Protein AF-A0A252E586-F1 (afdb_monomer_lite)

Radius of gyration: 19.66 Å; chains: 1; bounding box: 30×22×59 Å

Foldseek 3Di:
DDDDDDPDDDPVVVVCVVVVVVVVVCVVPDPPDDDPVVVQVVQQVVCVVVPHGGDPDDDDDDPPVVVVVVVPPD

Structure (mmCIF, N/CA/C/O backbone):
data_AF-A0A252E586-F1
#
_entry.id   AF-A0A252E586-F1
#
loop_
_atom_site.group_PDB
_atom_site.id
_atom_site.type_symbol
_atom_site.label_atom_id
_atom_site.label_alt_id
_atom_site.label_comp_id
_atom_site.label_asym_id
_atom_site.label_entity_id
_atom_site.label_seq_id
_atom_site.pdbx_PDB_ins_code
_atom_site.Cartn_x
_atom_site.Cartn_y
_atom_site.Cartn_z
_atom_site.occupancy
_atom_site.B_iso_or_equiv
_atom_site.auth_seq_id
_atom_site.auth_comp_id
_atom_site.auth_asym_id
_atom_site.auth_atom_id
_atom_site.pdbx_PDB_model_num
ATOM 1 N N . MET A 1 1 ? -14.784 2.124 -15.644 1.00 44.78 1 MET A N 1
ATOM 2 C CA . MET A 1 1 ? -14.121 1.719 -16.904 1.00 44.78 1 MET A CA 1
ATOM 3 C C . MET A 1 1 ? -13.538 0.340 -16.662 1.00 44.78 1 MET A C 1
ATOM 5 O O . MET A 1 1 ? -12.749 0.215 -15.738 1.00 44.78 1 MET A O 1
ATOM 9 N N . ALA A 1 2 ? -13.978 -0.697 -17.373 1.00 57.81 2 ALA A N 1
ATOM 10 C CA . ALA A 1 2 ? -13.407 -2.031 -17.194 1.00 57.81 2 ALA A CA 1
ATOM 11 C C . ALA A 1 2 ? -11.963 -2.034 -17.728 1.00 57.81 2 ALA A C 1
ATOM 13 O O . ALA A 1 2 ? -11.754 -1.722 -18.900 1.00 57.81 2 ALA A O 1
ATOM 14 N N . GLN A 1 3 ? -10.973 -2.334 -16.880 1.00 67.69 3 GLN A N 1
ATOM 15 C CA . GLN A 1 3 ? -9.597 -2.545 -17.334 1.00 67.69 3 GLN A CA 1
ATOM 16 C C . GLN A 1 3 ? -9.570 -3.729 -18.312 1.00 67.69 3 GLN A C 1
ATOM 18 O O . GLN A 1 3 ? -10.021 -4.826 -17.984 1.00 67.69 3 GLN A O 1
ATOM 23 N N . ALA A 1 4 ? -9.035 -3.513 -19.514 1.00 78.25 4 ALA A N 1
ATOM 24 C CA . ALA A 1 4 ? -8.800 -4.593 -20.461 1.00 78.25 4 ALA A CA 1
ATOM 25 C C . ALA A 1 4 ? -7.699 -5.525 -19.929 1.00 78.25 4 ALA A C 1
ATOM 27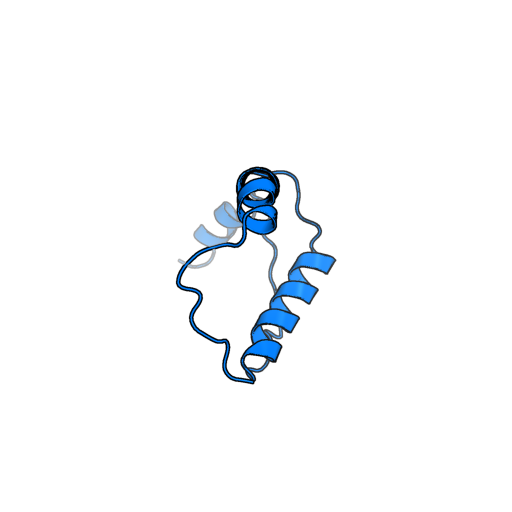 O O . ALA A 1 4 ? -6.668 -5.068 -19.436 1.00 78.25 4 ALA A O 1
ATOM 28 N N . HIS A 1 5 ? -7.911 -6.836 -20.041 1.00 83.19 5 HIS A N 1
ATOM 29 C CA . HIS A 1 5 ? -6.934 -7.836 -19.620 1.00 83.19 5 HIS A CA 1
ATOM 30 C C . HIS A 1 5 ? -5.687 -7.788 -20.520 1.00 83.19 5 HIS A C 1
ATOM 32 O O . HIS A 1 5 ? -5.748 -8.130 -21.705 1.00 83.19 5 HIS A O 1
ATOM 38 N N . ILE A 1 6 ? -4.546 -7.389 -19.956 1.00 87.94 6 ILE A N 1
ATOM 39 C CA . ILE A 1 6 ? -3.270 -7.292 -20.672 1.00 87.94 6 ILE A CA 1
ATOM 40 C C . ILE A 1 6 ? -2.700 -8.703 -20.869 1.00 87.94 6 ILE A C 1
ATOM 42 O O . ILE A 1 6 ? -2.452 -9.419 -19.904 1.00 87.94 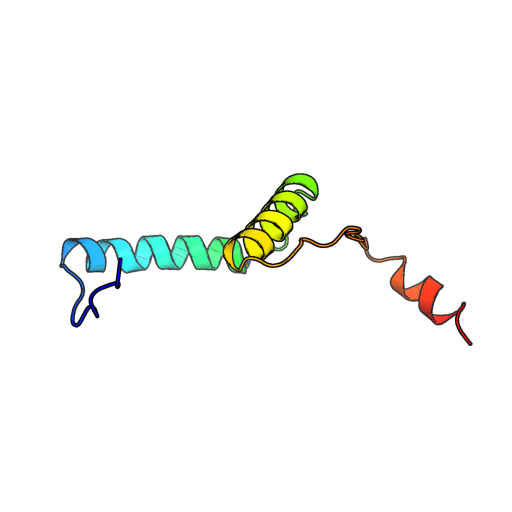6 ILE A O 1
ATOM 46 N N . LYS A 1 7 ? -2.499 -9.120 -22.126 1.00 90.62 7 LYS A N 1
ATOM 47 C CA . LYS A 1 7 ? -1.906 -10.433 -22.460 1.00 90.62 7 LYS A CA 1
ATOM 48 C C . LYS A 1 7 ? -0.379 -10.409 -22.545 1.00 90.62 7 LYS A C 1
ATOM 50 O O . LYS A 1 7 ? 0.254 -11.439 -22.344 1.00 90.62 7 LYS A O 1
ATOM 55 N N . LYS A 1 8 ? 0.198 -9.258 -22.893 1.00 91.94 8 LYS A N 1
ATOM 56 C CA . LYS A 1 8 ? 1.641 -9.042 -23.006 1.00 91.94 8 LYS A CA 1
ATOM 57 C C . LYS A 1 8 ? 1.948 -7.569 -22.752 1.00 91.94 8 LYS A C 1
ATOM 59 O O . LYS A 1 8 ? 1.151 -6.715 -23.138 1.00 91.94 8 LYS A O 1
ATOM 64 N N . LEU A 1 9 ? 3.077 -7.303 -22.106 1.00 92.31 9 LEU A N 1
ATOM 65 C CA . LEU A 1 9 ? 3.591 -5.952 -21.916 1.00 92.31 9 LEU A CA 1
ATOM 66 C C . LEU A 1 9 ? 4.124 -5.390 -23.241 1.00 92.31 9 LEU A C 1
ATOM 68 O O . LEU A 1 9 ? 4.560 -6.141 -24.117 1.00 92.31 9 LEU A O 1
ATOM 72 N N . THR A 1 10 ? 4.069 -4.069 -23.405 1.00 94.19 10 THR A N 1
ATOM 73 C CA . THR A 1 10 ? 4.764 -3.413 -24.521 1.00 94.19 10 THR A CA 1
ATOM 74 C C . THR A 1 10 ? 6.276 -3.404 -24.261 1.00 94.19 10 THR A C 1
ATOM 76 O O . THR A 1 10 ? 6.684 -3.464 -23.098 1.00 94.19 10 THR A O 1
ATOM 79 N N . PRO A 1 11 ? 7.129 -3.302 -25.296 1.00 95.56 11 PRO A N 1
ATOM 80 C CA . PRO A 1 11 ? 8.578 -3.212 -25.104 1.00 95.56 11 PRO A CA 1
ATOM 81 C C . PRO A 1 11 ? 8.986 -2.083 -24.147 1.00 95.56 11 PRO A C 1
ATOM 83 O O . PRO A 1 11 ? 9.882 -2.250 -23.325 1.00 95.56 11 PRO A O 1
ATOM 86 N N . GLU A 1 12 ? 8.286 -0.949 -24.194 1.00 95.06 12 GLU A N 1
ATOM 87 C CA . GLU A 1 12 ? 8.526 0.189 -23.304 1.00 95.06 12 GLU A CA 1
ATOM 88 C C . GLU A 1 12 ? 8.184 -0.155 -21.847 1.00 95.06 12 GLU A C 1
ATOM 90 O O . GLU A 1 12 ? 8.919 0.208 -20.932 1.00 95.06 12 GLU A O 1
ATOM 95 N N . GLN A 1 13 ? 7.095 -0.897 -21.619 1.00 94.56 13 GLN A N 1
ATOM 96 C CA . GLN A 1 13 ? 6.717 -1.375 -20.288 1.00 94.56 13 GLN A CA 1
ATOM 97 C C . GLN A 1 13 ? 7.710 -2.414 -19.757 1.00 94.56 13 GLN A C 1
ATOM 99 O O . GLN A 1 13 ? 8.075 -2.349 -18.588 1.00 94.56 13 GLN A O 1
ATOM 104 N N . GLU A 1 14 ? 8.179 -3.343 -20.596 1.00 95.38 14 GLU A N 1
ATOM 105 C CA . GLU A 1 14 ? 9.179 -4.353 -20.216 1.00 95.38 14 GLU A CA 1
ATOM 106 C C . GLU A 1 14 ? 10.491 -3.706 -19.750 1.00 95.38 14 GLU A C 1
ATOM 108 O O . GLU A 1 14 ? 11.071 -4.142 -18.756 1.00 95.38 14 GLU A O 1
ATOM 113 N N . VAL A 1 15 ? 10.920 -2.624 -20.407 1.00 96.88 15 VAL A N 1
ATOM 114 C CA . VAL A 1 15 ? 12.096 -1.839 -19.995 1.00 96.88 15 VAL A CA 1
ATOM 115 C C . VAL A 1 15 ? 11.876 -1.145 -18.644 1.00 96.88 15 VAL A C 1
ATOM 117 O O . VAL A 1 15 ? 12.810 -1.043 -17.849 1.00 96.88 15 VAL A O 1
ATOM 120 N N . LEU A 1 16 ? 10.650 -0.700 -18.350 1.00 96.50 16 LEU A N 1
ATOM 121 C CA . LEU A 1 16 ? 10.304 -0.063 -17.072 1.00 96.50 16 LEU A CA 1
ATOM 122 C C . LEU A 1 16 ? 10.122 -1.060 -15.922 1.00 96.50 16 LEU A C 1
ATOM 124 O O . LEU A 1 16 ? 10.331 -0.691 -14.765 1.00 96.50 16 LEU A O 1
ATOM 128 N N . MET A 1 17 ? 9.761 -2.313 -16.211 1.00 95.75 17 MET A N 1
ATOM 129 C CA . MET A 1 17 ? 9.500 -3.329 -15.188 1.00 95.75 17 MET A CA 1
ATOM 130 C C . MET A 1 17 ? 10.601 -3.475 -14.131 1.00 95.75 17 MET A C 1
ATOM 132 O O . MET A 1 17 ? 10.253 -3.467 -12.950 1.00 95.75 17 MET A O 1
ATOM 136 N N . PRO A 1 18 ? 11.899 -3.609 -14.475 1.00 96.81 18 PRO A N 1
ATOM 137 C CA . PRO A 1 18 ? 12.938 -3.718 -13.455 1.00 96.81 18 PRO A CA 1
ATOM 138 C C . PRO A 1 18 ? 13.046 -2.454 -12.593 1.00 96.81 18 PRO A C 1
ATOM 140 O O . PRO A 1 18 ? 13.220 -2.572 -11.387 1.00 96.81 18 PRO A O 1
ATOM 143 N N . ILE A 1 19 ? 12.869 -1.266 -13.179 1.00 97.25 19 ILE A N 1
ATOM 144 C CA . ILE A 1 19 ? 12.982 0.017 -12.469 1.00 97.25 19 ILE A CA 1
ATOM 145 C C . ILE A 1 19 ? 11.876 0.141 -11.421 1.00 97.25 19 ILE A C 1
ATOM 147 O O . ILE A 1 19 ? 12.150 0.386 -10.248 1.00 97.25 19 ILE A O 1
ATOM 151 N N . ILE A 1 20 ? 10.630 -0.093 -11.839 1.00 96.62 20 ILE A N 1
ATOM 152 C CA . ILE A 1 20 ? 9.469 -0.037 -10.948 1.00 96.62 20 ILE A CA 1
ATOM 153 C C . ILE A 1 20 ? 9.584 -1.131 -9.884 1.00 96.62 20 ILE A C 1
ATOM 155 O O . ILE A 1 20 ? 9.378 -0.872 -8.704 1.00 96.62 20 ILE A O 1
ATOM 159 N N . ARG A 1 21 ? 9.958 -2.358 -10.264 1.00 96.88 21 ARG A N 1
ATOM 160 C CA . ARG A 1 21 ? 10.152 -3.449 -9.300 1.00 96.88 21 ARG A CA 1
ATOM 161 C C . ARG A 1 21 ? 11.146 -3.055 -8.209 1.00 96.88 21 ARG A C 1
ATOM 163 O O . ARG A 1 21 ? 10.860 -3.269 -7.034 1.00 96.88 21 ARG A O 1
ATOM 170 N N . ASP A 1 22 ? 12.294 -2.505 -8.589 1.00 97.69 22 ASP A N 1
ATOM 171 C CA . ASP A 1 22 ? 13.359 -2.165 -7.645 1.00 97.69 22 ASP A CA 1
ATOM 172 C C . ASP A 1 22 ? 12.950 -0.994 -6.734 1.00 97.69 22 ASP A C 1
ATOM 174 O O . ASP A 1 22 ? 13.252 -1.008 -5.540 1.00 97.69 22 ASP A O 1
ATOM 178 N N . GLU A 1 23 ? 12.187 -0.027 -7.255 1.00 97.25 23 GLU A N 1
ATOM 179 C CA . GLU A 1 23 ? 11.573 1.044 -6.460 1.00 97.25 23 GLU A CA 1
ATOM 180 C C . GLU A 1 23 ? 10.612 0.488 -5.401 1.00 97.25 23 GLU A C 1
ATOM 182 O O . GLU A 1 23 ? 10.737 0.796 -4.214 1.00 97.25 23 GLU A O 1
ATOM 187 N N . TRP A 1 24 ? 9.684 -0.379 -5.807 1.00 96.69 24 TRP A N 1
ATOM 188 C CA . TRP A 1 24 ? 8.707 -0.971 -4.895 1.00 96.69 24 TRP A CA 1
ATOM 189 C C . TRP A 1 24 ? 9.362 -1.895 -3.866 1.00 96.69 24 TRP A C 1
ATOM 191 O O . TRP A 1 24 ? 8.966 -1.885 -2.702 1.00 96.69 24 TRP A O 1
ATOM 201 N N . LEU A 1 25 ? 10.392 -2.651 -4.263 1.00 97.50 25 LEU A N 1
ATOM 202 C CA . LEU A 1 25 ? 11.197 -3.456 -3.341 1.00 97.50 25 LEU A CA 1
ATOM 203 C C . LEU A 1 25 ? 11.871 -2.583 -2.285 1.00 97.50 25 LEU A C 1
ATOM 205 O O . LEU A 1 25 ? 11.823 -2.914 -1.104 1.00 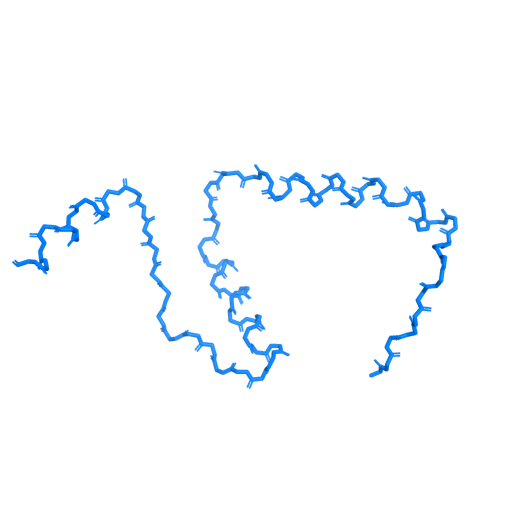97.50 25 LEU A O 1
ATOM 209 N N . LYS A 1 26 ? 12.469 -1.459 -2.692 1.00 96.88 26 LYS A N 1
ATOM 210 C CA . LYS A 1 26 ? 13.106 -0.524 -1.763 1.00 96.88 26 LYS A CA 1
ATOM 211 C C . LYS A 1 26 ? 12.111 0.017 -0.737 1.00 96.88 26 LYS A C 1
ATOM 213 O O . LYS A 1 26 ? 12.445 0.062 0.438 1.00 96.88 26 LYS A O 1
ATOM 218 N N . ILE A 1 27 ? 10.909 0.394 -1.173 1.00 93.88 27 ILE A N 1
ATOM 219 C CA . ILE A 1 27 ? 9.853 0.900 -0.283 1.00 93.88 27 ILE A CA 1
ATOM 220 C C . ILE A 1 27 ? 9.372 -0.201 0.671 1.00 93.88 27 ILE A C 1
ATOM 222 O O . ILE A 1 27 ? 9.257 0.033 1.868 1.00 93.88 27 ILE A O 1
ATOM 226 N N . ALA A 1 28 ? 9.116 -1.410 0.164 1.00 92.12 28 ALA A N 1
ATOM 227 C CA . ALA A 1 28 ? 8.599 -2.517 0.970 1.00 92.12 28 ALA A CA 1
ATOM 228 C C . ALA A 1 28 ? 9.595 -3.017 2.031 1.00 92.12 28 ALA A C 1
ATOM 230 O O . ALA A 1 28 ? 9.184 -3.581 3.043 1.00 92.12 28 ALA A O 1
ATOM 231 N N . LEU A 1 29 ? 10.895 -2.834 1.784 1.00 96.00 29 LEU A N 1
ATOM 232 C CA . LEU A 1 29 ? 11.974 -3.220 2.693 1.00 96.00 29 LEU A CA 1
ATOM 233 C C . LEU A 1 29 ? 12.455 -2.066 3.591 1.00 96.00 29 LEU A C 1
ATOM 235 O O . LEU A 1 29 ? 13.363 -2.274 4.394 1.00 96.00 29 LEU A O 1
ATOM 239 N N . ASP A 1 30 ? 11.884 -0.865 3.472 1.00 94.75 30 ASP A N 1
ATOM 240 C CA . ASP A 1 30 ? 12.247 0.276 4.312 1.00 94.75 30 ASP A CA 1
ATOM 241 C C . ASP A 1 30 ? 11.668 0.118 5.729 1.00 94.75 30 ASP A C 1
ATOM 243 O O . ASP A 1 30 ? 10.456 0.039 5.924 1.00 94.75 30 ASP A O 1
ATOM 247 N N . THR A 1 31 ? 12.546 0.073 6.733 1.00 92.25 31 THR A N 1
ATOM 248 C CA . THR A 1 31 ? 12.179 -0.006 8.157 1.00 92.25 31 THR A CA 1
ATOM 249 C C . THR A 1 31 ? 12.487 1.287 8.913 1.00 92.25 31 THR A C 1
ATOM 251 O O . THR A 1 31 ? 12.596 1.280 10.141 1.00 92.25 31 THR A O 1
ATOM 254 N N . SER A 1 32 ? 12.706 2.393 8.202 1.00 91.75 32 SER A N 1
ATOM 255 C CA . SER A 1 32 ? 12.896 3.705 8.809 1.00 91.75 32 SER A CA 1
ATOM 256 C C . SER A 1 32 ? 11.605 4.206 9.482 1.00 91.75 32 SER A C 1
ATOM 258 O O . SER A 1 32 ? 10.507 3.716 9.191 1.00 91.75 32 SER A O 1
ATOM 260 N N . PRO A 1 33 ? 11.700 5.159 10.430 1.00 91.31 33 PRO A N 1
ATOM 261 C CA . PRO A 1 33 ? 10.519 5.712 11.082 1.00 91.31 33 PRO A CA 1
ATOM 262 C C . PRO A 1 33 ? 9.507 6.258 10.066 1.00 91.31 33 PRO A C 1
ATOM 264 O O . PRO A 1 33 ? 9.828 7.105 9.235 1.00 91.31 33 PRO A O 1
ATOM 267 N N . THR A 1 34 ? 8.265 5.782 10.157 1.00 90.94 34 THR A N 1
ATOM 268 C CA . THR A 1 34 ? 7.173 6.202 9.272 1.00 90.94 34 THR A CA 1
ATOM 269 C C . THR A 1 34 ? 6.676 7.609 9.612 1.00 90.94 34 THR A C 1
ATOM 271 O O . THR A 1 34 ? 6.560 7.987 10.779 1.00 90.94 34 THR A O 1
ATOM 274 N N . ASP A 1 35 ? 6.297 8.369 8.583 1.00 94.00 35 ASP A N 1
ATOM 275 C CA . ASP A 1 35 ? 5.542 9.614 8.730 1.00 94.00 35 ASP A CA 1
ATOM 276 C C . ASP A 1 35 ? 4.093 9.298 9.140 1.00 94.00 35 ASP A C 1
ATOM 278 O O . ASP A 1 35 ? 3.266 8.885 8.320 1.00 94.00 35 ASP A O 1
ATOM 282 N N . LYS A 1 36 ? 3.803 9.473 10.436 1.00 92.38 36 LYS A N 1
ATOM 283 C CA . LYS A 1 36 ? 2.514 9.112 11.043 1.00 92.38 36 LYS A CA 1
ATOM 284 C C . LYS A 1 36 ? 1.334 9.826 10.364 1.00 92.38 36 LYS A C 1
ATOM 286 O O . LYS A 1 36 ? 0.320 9.193 10.091 1.00 92.38 36 LYS A O 1
ATOM 291 N N . GLN A 1 37 ? 1.480 11.104 10.005 1.00 94.50 37 GLN A N 1
ATOM 292 C CA . GLN A 1 37 ? 0.401 11.880 9.378 1.00 94.50 37 GLN A CA 1
ATOM 293 C C . GLN A 1 37 ? 0.088 11.381 7.966 1.00 94.50 37 GLN A C 1
ATOM 295 O O . GLN A 1 37 ? -1.077 11.207 7.605 1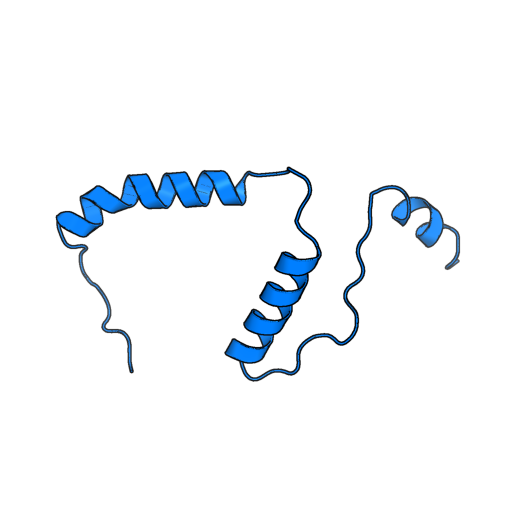.00 94.50 37 GLN A O 1
ATOM 300 N N . LYS A 1 38 ? 1.127 11.110 7.166 1.00 94.94 38 LYS A N 1
ATOM 301 C CA . LYS A 1 38 ? 0.938 10.562 5.816 1.00 94.94 38 LYS A CA 1
ATOM 302 C C . LYS A 1 38 ? 0.335 9.163 5.850 1.00 94.94 38 LYS A C 1
ATOM 304 O O . LYS A 1 38 ? -0.518 8.856 5.021 1.00 94.94 38 LYS A O 1
ATOM 309 N N . ALA A 1 39 ? 0.747 8.334 6.806 1.00 94.12 39 ALA A N 1
ATOM 310 C CA . ALA A 1 39 ? 0.194 6.997 6.976 1.00 94.12 39 ALA A CA 1
ATOM 311 C C . ALA A 1 39 ? -1.298 7.035 7.341 1.00 94.12 39 ALA A C 1
ATOM 313 O O . ALA A 1 39 ? -2.089 6.322 6.731 1.00 94.12 39 ALA A O 1
ATOM 314 N N . GLU A 1 40 ? -1.707 7.903 8.270 1.00 96.06 40 GLU A N 1
ATOM 315 C CA . GLU A 1 40 ? -3.121 8.074 8.630 1.00 96.06 40 GLU A CA 1
ATOM 316 C C . GLU A 1 40 ? -3.969 8.540 7.439 1.00 96.06 40 GLU A C 1
ATOM 318 O O . GLU A 1 40 ? -5.024 7.963 7.170 1.00 96.06 40 GLU A O 1
ATOM 323 N N . ALA A 1 41 ? -3.485 9.520 6.669 1.00 96.25 41 ALA A N 1
ATOM 324 C CA . ALA A 1 41 ? -4.169 9.984 5.463 1.00 96.25 41 ALA A CA 1
ATOM 325 C C . ALA A 1 41 ? -4.318 8.869 4.411 1.00 96.25 41 ALA A C 1
ATOM 327 O O . ALA A 1 41 ? -5.389 8.710 3.823 1.00 96.25 41 ALA A O 1
ATOM 328 N N . ALA A 1 42 ? -3.268 8.067 4.203 1.00 95.69 42 ALA A N 1
ATOM 329 C CA . ALA A 1 42 ? -3.300 6.934 3.281 1.00 95.69 42 ALA A CA 1
ATOM 330 C C . ALA A 1 42 ? -4.272 5.833 3.739 1.00 95.69 42 ALA A C 1
ATOM 332 O O . ALA A 1 42 ? -4.985 5.266 2.911 1.00 95.69 42 ALA A O 1
ATOM 333 N N . ILE A 1 43 ? -4.346 5.560 5.048 1.00 95.38 43 ILE A N 1
ATOM 334 C CA . ILE A 1 43 ? -5.327 4.632 5.625 1.00 95.38 43 ILE A CA 1
ATOM 335 C C . ILE A 1 43 ? -6.745 5.127 5.333 1.00 95.38 43 ILE A C 1
ATOM 337 O O . ILE A 1 43 ? -7.552 4.363 4.811 1.00 95.38 43 ILE A O 1
ATOM 341 N N . CYS A 1 44 ? -7.053 6.395 5.616 1.00 96.06 44 CYS A N 1
ATOM 342 C CA . CYS A 1 44 ? -8.383 6.946 5.352 1.00 96.06 44 CYS A CA 1
ATOM 343 C C . CYS A 1 44 ? -8.762 6.837 3.871 1.00 96.06 44 CYS A C 1
ATOM 345 O O . CYS A 1 44 ? -9.836 6.324 3.551 1.00 96.06 44 CYS A O 1
ATOM 347 N N . LEU A 1 45 ? -7.845 7.216 2.976 1.00 96.88 45 LEU A N 1
ATOM 348 C CA . LEU A 1 45 ? -8.047 7.120 1.533 1.00 96.88 45 LEU A CA 1
ATOM 349 C C . LEU A 1 45 ? -8.346 5.680 1.089 1.00 96.88 45 LEU A C 1
ATOM 351 O O . LEU A 1 45 ? -9.256 5.457 0.297 1.00 96.88 45 LEU A O 1
ATOM 355 N N . ALA A 1 46 ? -7.624 4.688 1.621 1.00 96.31 46 ALA A N 1
ATOM 356 C CA . ALA A 1 46 ? -7.839 3.285 1.272 1.00 96.31 46 ALA A CA 1
ATOM 357 C C . ALA A 1 46 ? -9.257 2.797 1.627 1.00 96.31 46 ALA A C 1
ATOM 359 O O . ALA A 1 46 ? -9.867 2.065 0.847 1.00 96.31 46 ALA A O 1
ATOM 360 N N . TYR A 1 47 ? -9.799 3.228 2.771 1.00 96.56 47 TYR A N 1
ATOM 361 C CA . TYR A 1 47 ? -11.177 2.922 3.1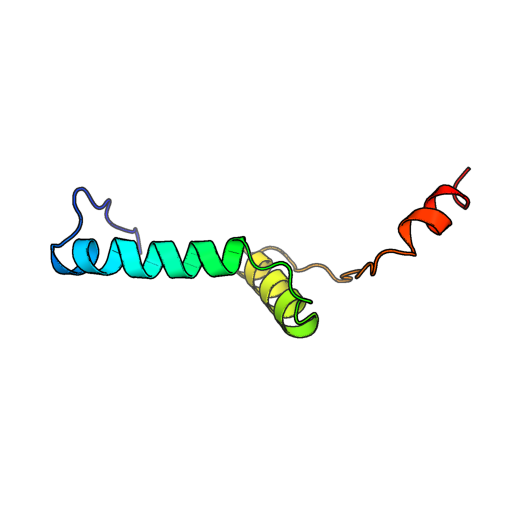75 1.00 96.56 47 TYR A CA 1
ATOM 362 C C . TYR A 1 47 ? -12.207 3.637 2.291 1.00 96.56 47 TYR A C 1
ATOM 364 O O . TYR A 1 47 ? -13.186 3.028 1.853 1.00 96.56 47 TYR A O 1
ATOM 372 N N . GLU A 1 48 ? -11.966 4.909 1.976 1.00 96.06 48 GLU A N 1
ATOM 373 C CA . GLU A 1 48 ? -12.832 5.697 1.096 1.00 96.06 48 GLU A CA 1
ATOM 374 C C . GLU A 1 48 ? -12.896 5.111 -0.320 1.00 96.06 48 GLU A C 1
ATOM 376 O O . GLU A 1 48 ? -13.979 5.031 -0.902 1.00 96.06 48 GLU A O 1
ATOM 381 N N . CYS A 1 49 ? -11.774 4.610 -0.850 1.00 96.38 49 CYS A N 1
ATOM 382 C CA . CYS A 1 49 ? -11.710 3.963 -2.163 1.00 96.38 49 CYS A CA 1
ATOM 383 C C . CYS A 1 49 ? -12.625 2.736 -2.285 1.00 96.38 49 CYS A C 1
ATOM 385 O O . CYS A 1 49 ? -13.069 2.416 -3.388 1.00 96.38 49 CYS A O 1
ATOM 387 N N . VAL A 1 50 ? -12.921 2.058 -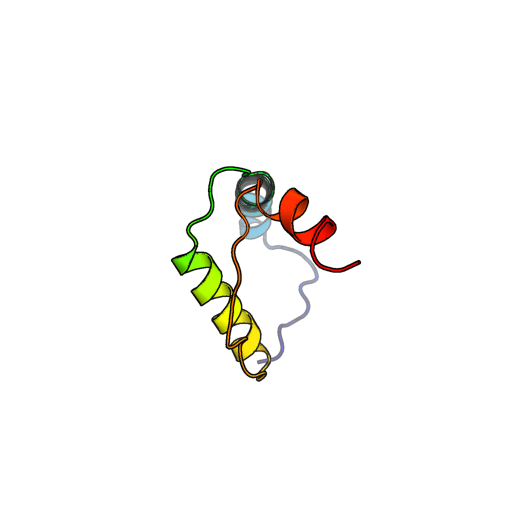1.173 1.00 95.25 50 VAL A N 1
ATOM 388 C CA . VAL A 1 50 ? -13.843 0.911 -1.131 1.00 95.25 50 VAL A CA 1
ATOM 389 C C . VAL A 1 50 ? -15.235 1.283 -0.604 1.00 95.25 50 VAL A C 1
ATOM 391 O O . VAL A 1 50 ? -16.078 0.406 -0.423 1.00 95.25 50 VAL A O 1
ATOM 394 N N . GLY A 1 51 ? -15.503 2.574 -0.377 1.00 95.38 51 GLY A N 1
ATOM 395 C CA . GLY A 1 51 ? -16.803 3.083 0.067 1.00 95.38 51 GLY A CA 1
ATOM 396 C C . GLY A 1 51 ? -17.136 2.780 1.530 1.00 95.38 51 GLY A C 1
ATOM 397 O O . GLY A 1 51 ? -18.311 2.776 1.902 1.00 95.38 51 GLY A O 1
ATOM 398 N N . ILE A 1 52 ? -16.129 2.509 2.365 1.00 96.00 52 ILE A N 1
ATOM 399 C CA . ILE A 1 52 ? -16.301 2.204 3.790 1.00 96.00 52 ILE A CA 1
ATOM 400 C C . ILE A 1 52 ? -15.848 3.410 4.618 1.00 96.00 52 ILE A C 1
ATOM 402 O O . ILE A 1 52 ? -14.927 4.133 4.247 1.00 96.00 52 ILE A O 1
ATOM 406 N N . LYS A 1 53 ? -16.505 3.644 5.762 1.00 95.12 53 LYS A N 1
ATOM 407 C CA . LYS A 1 53 ? -16.113 4.725 6.676 1.00 95.12 53 LYS A CA 1
ATOM 408 C C . LYS A 1 53 ? -14.700 4.469 7.225 1.00 95.12 53 LYS A C 1
ATOM 410 O O . LYS A 1 53 ? -14.459 3.366 7.720 1.00 95.12 53 LYS A O 1
ATOM 415 N N . PRO A 1 54 ? -13.802 5.467 7.194 1.00 95.81 54 PRO A N 1
ATOM 416 C CA . PRO A 1 54 ? -12.463 5.323 7.747 1.00 95.81 54 PRO A CA 1
ATOM 417 C C . PRO A 1 54 ? -12.490 5.176 9.281 1.00 95.81 54 PRO A C 1
ATOM 419 O O . PRO A 1 54 ? -13.474 5.556 9.932 1.00 95.81 54 PRO A O 1
ATOM 422 N N . PRO A 1 55 ? -11.422 4.624 9.886 1.00 93.50 55 PRO A N 1
ATOM 423 C CA . PRO A 1 55 ? -11.316 4.491 11.335 1.00 93.50 55 PRO A CA 1
ATOM 424 C C . PRO A 1 55 ? -11.309 5.860 12.031 1.00 93.50 55 PRO A C 1
ATOM 426 O O . PRO A 1 55 ? -10.625 6.786 11.612 1.00 93.50 55 PRO A O 1
ATOM 429 N N . GLN A 1 56 ? -12.037 5.975 13.145 1.00 92.00 56 GLN A N 1
ATOM 430 C CA . GLN A 1 56 ? -12.093 7.214 13.941 1.00 92.00 56 GLN A CA 1
ATOM 431 C C . GLN A 1 56 ? -10.878 7.407 14.858 1.00 92.00 56 GLN A C 1
ATOM 433 O O . GLN A 1 56 ? -10.656 8.500 15.373 1.00 92.00 56 GLN A O 1
ATOM 438 N N . LYS A 1 57 ? -10.139 6.327 15.133 1.00 91.62 57 LYS A N 1
ATOM 439 C CA . LYS A 1 57 ? -8.973 6.318 16.016 1.00 91.62 57 LYS A CA 1
ATOM 440 C C . LYS A 1 57 ? -7.900 5.432 15.403 1.00 91.62 57 LYS A C 1
ATOM 442 O O . LYS A 1 57 ? -8.158 4.258 15.145 1.00 91.62 57 LYS A O 1
ATOM 447 N N . ILE A 1 58 ? -6.710 5.989 15.218 1.00 91.50 58 ILE A N 1
ATOM 448 C CA . ILE A 1 58 ? -5.504 5.267 14.814 1.00 91.50 58 ILE A CA 1
ATOM 449 C C . ILE A 1 58 ? -4.529 5.375 15.988 1.00 91.50 58 ILE A C 1
ATOM 451 O O . ILE A 1 58 ? -4.274 6.467 16.490 1.00 91.50 58 ILE A O 1
ATOM 455 N N . MET A 1 59 ? -4.066 4.233 16.499 1.00 90.56 59 MET A N 1
ATOM 456 C CA . MET A 1 59 ? -3.165 4.175 17.652 1.00 90.56 59 MET A CA 1
ATOM 457 C C . MET A 1 59 ? -1.767 3.796 17.179 1.00 90.56 59 MET A C 1
ATOM 459 O O . MET A 1 59 ? -1.593 2.780 16.508 1.00 90.56 59 MET A O 1
ATOM 463 N N . TRP A 1 60 ? -0.781 4.601 17.560 1.00 88.12 60 TRP A N 1
ATOM 464 C CA . TRP A 1 60 ? 0.628 4.343 17.291 1.00 88.12 60 TRP A CA 1
ATOM 465 C C . TRP A 1 60 ? 1.289 3.766 18.530 1.00 88.12 60 TRP A C 1
ATOM 467 O O . TRP A 1 60 ? 1.115 4.289 19.630 1.00 88.12 60 TRP A O 1
ATOM 477 N N . PHE A 1 61 ? 2.075 2.714 18.337 1.00 84.44 61 PHE A N 1
ATOM 478 C CA . PHE A 1 61 ? 2.835 2.090 19.406 1.00 84.44 61 PHE A CA 1
ATOM 479 C C . PHE A 1 61 ? 4.310 2.162 19.053 1.00 84.44 61 PHE A C 1
ATOM 481 O O . PHE A 1 61 ? 4.775 1.466 18.155 1.00 84.44 61 PHE A O 1
ATOM 488 N N . ASP A 1 62 ? 5.031 3.004 19.779 1.00 75.38 62 ASP A N 1
ATOM 489 C CA . ASP A 1 62 ? 6.483 2.953 19.811 1.00 75.38 62 ASP A CA 1
ATOM 490 C C . ASP A 1 62 ? 6.836 1.887 20.873 1.00 75.38 62 ASP A C 1
ATOM 492 O O . ASP A 1 62 ? 6.162 1.779 21.906 1.00 75.38 62 ASP A O 1
ATOM 496 N N . SER A 1 63 ? 7.766 0.981 20.567 1.00 67.06 63 SER A N 1
ATOM 497 C CA . SER A 1 63 ? 7.986 -0.257 21.325 1.00 67.06 63 SER A CA 1
ATOM 498 C C . SER A 1 63 ? 8.489 0.004 22.750 1.00 67.06 63 SER A C 1
ATOM 500 O O . SER A 1 63 ? 9.684 0.001 22.986 1.00 67.06 63 SER A O 1
ATOM 502 N N . ASP A 1 64 ? 7.543 0.202 23.665 1.00 58.25 64 ASP A N 1
ATOM 503 C CA . ASP A 1 64 ? 7.638 0.124 25.134 1.00 58.25 64 ASP A CA 1
ATOM 504 C C . ASP A 1 64 ? 6.239 -0.131 25.746 1.00 58.25 64 ASP A C 1
ATOM 506 O O . ASP A 1 64 ? 6.087 -0.751 26.799 1.00 58.25 64 ASP A O 1
ATOM 510 N N . PHE A 1 65 ? 5.171 0.256 25.036 1.00 54.72 65 PHE A N 1
ATOM 511 C CA . PHE A 1 65 ? 3.782 0.128 25.493 1.00 54.72 65 PHE A CA 1
ATOM 512 C C . PHE A 1 65 ? 3.262 -1.325 25.558 1.00 54.72 65 PHE A C 1
ATOM 514 O O . PHE A 1 65 ? 2.404 -1.647 26.383 1.00 54.72 65 PHE A O 1
ATOM 521 N N . LEU A 1 66 ? 3.790 -2.229 24.718 1.00 51.44 66 LEU A N 1
ATOM 522 C CA . LEU A 1 66 ? 3.338 -3.629 24.655 1.00 51.44 66 LEU A CA 1
ATOM 523 C C . LEU A 1 66 ? 3.641 -4.406 25.951 1.00 51.44 66 LEU A C 1
ATOM 525 O O . LEU A 1 66 ? 2.895 -5.321 26.302 1.00 51.44 66 LEU A O 1
ATOM 529 N N . LEU A 1 67 ? 4.709 -4.041 26.674 1.00 53.34 67 LEU A N 1
ATOM 530 C CA . LEU A 1 67 ? 5.056 -4.664 27.957 1.00 53.34 67 LEU A CA 1
ATOM 531 C C . LEU A 1 67 ? 4.101 -4.246 29.084 1.00 53.34 67 LEU A C 1
ATOM 533 O O . LEU A 1 67 ? 3.748 -5.078 29.916 1.00 53.34 67 LEU A O 1
ATOM 537 N N . LEU A 1 68 ? 3.643 -2.990 29.098 1.00 54.09 68 LEU A N 1
ATOM 538 C CA . LEU A 1 68 ? 2.769 -2.471 30.156 1.00 54.09 68 LEU A CA 1
ATOM 539 C C . LEU A 1 68 ? 1.321 -2.950 30.013 1.00 54.09 68 LEU A C 1
ATOM 541 O O . LEU A 1 68 ? 0.688 -3.290 31.011 1.00 54.09 68 LEU A O 1
ATOM 545 N N . VAL A 1 69 ? 0.809 -3.050 28.783 1.00 56.97 69 VAL A N 1
ATOM 546 C CA . VAL A 1 69 ? -0.564 -3.518 28.527 1.00 56.97 69 VAL A CA 1
ATOM 547 C C . VAL A 1 69 ? -0.751 -4.980 28.949 1.00 56.97 69 VAL A C 1
ATOM 549 O O . VAL A 1 69 ? -1.789 -5.319 29.506 1.00 56.97 69 VAL A O 1
ATOM 552 N N . LYS A 1 70 ? 0.259 -5.846 28.789 1.00 49.41 70 LYS A N 1
ATOM 553 C CA . LYS A 1 70 ? 0.163 -7.252 29.225 1.00 49.41 70 LYS A CA 1
ATOM 554 C C . LYS A 1 70 ? -0.037 -7.425 30.740 1.00 49.41 70 LYS A C 1
ATOM 556 O O . LYS A 1 70 ? -0.585 -8.443 31.139 1.00 49.41 70 LYS A O 1
ATOM 561 N N . ASN A 1 71 ? 0.356 -6.443 31.558 1.00 49.75 71 ASN A N 1
ATOM 562 C CA . ASN A 1 71 ? 0.298 -6.509 33.025 1.00 49.75 71 ASN A CA 1
ATOM 563 C C . ASN A 1 71 ? -0.907 -5.783 33.655 1.00 49.75 71 ASN A C 1
ATOM 565 O O . ASN A 1 71 ? -0.990 -5.719 34.878 1.00 49.75 71 ASN A O 1
ATOM 569 N N . GLN A 1 72 ? -1.809 -5.200 32.859 1.00 49.47 72 GLN A N 1
ATOM 570 C CA . GLN A 1 72 ? -2.925 -4.378 33.363 1.00 49.47 72 GLN A CA 1
ATOM 571 C C . GLN A 1 72 ? -4.315 -4.933 32.994 1.00 49.47 72 GLN A C 1
ATOM 573 O O . GLN A 1 72 ? -5.324 -4.305 33.300 1.00 49.47 72 GLN A O 1
ATOM 578 N N . PHE A 1 73 ? -4.380 -6.104 32.346 1.00 51.47 73 PHE A N 1
ATOM 579 C CA . PHE A 1 73 ? -5.631 -6.746 31.910 1.00 51.47 73 PHE A CA 1
ATOM 580 C C . PHE A 1 73 ? -5.806 -8.196 32.421 1.00 51.47 73 PHE A C 1
ATOM 582 O O . PHE A 1 73 ? -6.574 -8.955 31.831 1.00 51.47 73 PHE A O 1
ATOM 589 N N . THR A 1 74 ? -5.123 -8.581 33.507 1.00 43.03 74 THR A N 1
ATOM 590 C CA . THR A 1 74 ? -5.351 -9.839 34.262 1.00 43.03 74 THR A CA 1
ATOM 591 C C . THR A 1 74 ? -5.923 -9.565 35.636 1.00 43.03 74 THR A C 1
ATOM 593 O O . THR A 1 74 ? -5.372 -8.657 36.298 1.00 43.03 74 THR A O 1
#

Sequence (74 aa):
MAQAHIKKLTPEQEVLMPIIRDEWLKIALDTSPTDKQKAEAAICLAYECVGIKPPQKIMWFDSDFLLLVKNQFT

pLDDT: mean 85.54, std 16.67, range [43.03, 97.69]

Secondary structure (DSSP, 8-state):
-PPP--SS--HHHHHHHHHHHHHHHHHHT--SPP-HHHHHHHHHHHHHHTT-PPPS------TTHHHHHTTS--